Protein AF-E7G2C1-F1 (afdb_monomer_lite)

Sequence (157 aa):
MTFKPNNRAYNTYSGSAYSGLNALILDAKQQEGNYTSNAWISLEEAQHLGADSRELEFIHNNTESSQNPQGSIKKASISYIKTHEIQSVQKKDANGNPIPVLDANGNQLHDRYGTYLFEMEKVRVEIPPKLEIKHLYNIECFKSLDQTRLKPLDSKS

Structure (mmCIF, N/CA/C/O backbone):
data_AF-E7G2C1-F1
#
_entry.id   AF-E7G2C1-F1
#
loop_
_atom_site.group_PDB
_atom_site.id
_atom_site.type_symbol
_atom_site.label_atom_id
_atom_site.label_alt_id
_atom_site.label_comp_id
_atom_site.label_asym_id
_atom_site.label_entity_id
_atom_site.label_seq_id
_atom_site.pdbx_PDB_ins_code
_atom_site.Cartn_x
_atom_site.Cartn_y
_atom_site.Cartn_z
_atom_site.occupancy
_atom_site.B_iso_or_equiv
_atom_site.auth_seq_id
_atom_site.auth_comp_id
_atom_site.auth_asym_id
_atom_site.auth_atom_id
_atom_site.pdbx_PDB_model_num
ATOM 1 N N . MET A 1 1 ? -15.733 -8.945 26.170 1.00 41.59 1 MET A N 1
ATOM 2 C CA . MET A 1 1 ? -14.961 -8.943 24.909 1.00 41.59 1 MET A CA 1
ATOM 3 C C . MET A 1 1 ? -15.146 -10.293 24.249 1.00 41.59 1 MET A C 1
ATOM 5 O O . MET A 1 1 ? -14.700 -11.286 24.806 1.00 41.59 1 MET A O 1
ATOM 9 N N . THR A 1 2 ? -15.853 -10.353 23.126 1.00 36.56 2 THR A N 1
ATOM 10 C CA . THR A 1 2 ? -16.053 -11.606 22.388 1.00 36.56 2 THR A CA 1
ATOM 11 C C . THR A 1 2 ? -14.992 -11.665 21.298 1.00 36.56 2 THR A C 1
ATOM 13 O O . THR A 1 2 ? -15.012 -10.846 20.382 1.00 36.56 2 THR A O 1
ATOM 16 N N . PHE A 1 3 ? -14.030 -12.580 21.425 1.00 39.75 3 PHE A N 1
ATOM 17 C CA . PHE A 1 3 ? -13.024 -12.819 20.393 1.00 39.75 3 PHE A CA 1
ATOM 18 C C . PHE A 1 3 ? -13.738 -13.310 19.129 1.00 39.75 3 PHE A C 1
ATOM 20 O O . PHE A 1 3 ? -14.361 -14.371 19.145 1.00 39.75 3 PHE A O 1
ATOM 27 N N . LYS A 1 4 ? -13.703 -12.521 18.050 1.00 50.56 4 LYS A N 1
ATOM 28 C CA . LYS A 1 4 ? -14.207 -12.956 16.745 1.00 50.56 4 LYS A CA 1
ATOM 29 C C . LYS A 1 4 ? -13.082 -13.724 16.041 1.00 50.56 4 LYS A C 1
ATOM 31 O O . LYS A 1 4 ? -12.080 -13.095 15.685 1.00 50.56 4 LYS A O 1
ATOM 36 N N . PRO A 1 5 ? -13.206 -15.048 15.831 1.00 42.25 5 PRO A N 1
ATOM 37 C CA . PRO A 1 5 ? -12.301 -15.746 14.926 1.00 42.25 5 PRO A CA 1
ATOM 38 C C . PRO A 1 5 ? -12.458 -15.064 13.560 1.00 42.25 5 PRO A C 1
ATOM 40 O O . PRO A 1 5 ? -13.584 -14.892 13.106 1.00 42.25 5 PRO A O 1
ATOM 43 N N . ASN A 1 6 ? -11.354 -14.590 12.974 1.00 57.03 6 ASN A N 1
ATOM 44 C CA . ASN A 1 6 ? -11.258 -13.747 11.761 1.00 57.03 6 ASN A CA 1
ATOM 45 C C . ASN A 1 6 ? -11.097 -12.223 11.963 1.00 57.03 6 ASN A C 1
ATOM 47 O O . ASN A 1 6 ? -11.091 -11.502 10.973 1.00 57.03 6 ASN A O 1
ATOM 51 N N . ASN A 1 7 ? -10.880 -11.707 13.182 1.00 74.56 7 ASN A N 1
ATOM 52 C CA . ASN A 1 7 ? -10.548 -10.281 13.385 1.00 74.56 7 ASN A CA 1
ATOM 53 C C . ASN A 1 7 ? -9.038 -9.975 13.320 1.00 74.56 7 ASN A C 1
ATOM 55 O O . ASN A 1 7 ? -8.575 -9.064 13.999 1.00 74.56 7 ASN A O 1
ATOM 59 N N . ARG A 1 8 ? -8.239 -10.744 12.569 1.00 88.19 8 ARG A N 1
ATOM 60 C CA . ARG A 1 8 ? -6.806 -10.438 12.421 1.00 88.19 8 ARG A CA 1
ATOM 61 C C . ARG A 1 8 ? -6.620 -9.230 11.517 1.00 88.19 8 ARG A C 1
ATOM 63 O O . ARG A 1 8 ? -7.240 -9.169 10.460 1.00 88.19 8 ARG A O 1
ATOM 70 N N . ALA A 1 9 ? -5.718 -8.335 11.904 1.00 94.44 9 ALA A N 1
ATOM 71 C CA . ALA A 1 9 ? -5.294 -7.243 11.048 1.00 94.44 9 ALA A CA 1
ATOM 72 C C . ALA A 1 9 ? -4.613 -7.789 9.792 1.00 94.44 9 ALA A C 1
ATOM 74 O O . ALA A 1 9 ? -3.678 -8.586 9.891 1.00 94.44 9 ALA A O 1
ATOM 75 N N . TYR A 1 10 ? -5.049 -7.361 8.611 1.00 95.75 10 TYR A N 1
ATOM 76 C CA . TYR A 1 10 ? -4.474 -7.830 7.350 1.00 95.75 10 TYR A CA 1
ATOM 77 C C . TYR A 1 10 ? -4.464 -6.749 6.275 1.00 95.75 10 TYR A C 1
ATOM 79 O O . TYR A 1 10 ? -5.217 -5.774 6.339 1.00 95.75 10 TYR A O 1
ATOM 87 N N . ASN A 1 11 ? -3.577 -6.917 5.297 1.00 95.88 11 ASN A N 1
ATOM 88 C CA . ASN A 1 11 ? -3.494 -6.040 4.141 1.00 95.88 11 ASN A CA 1
ATOM 89 C C . ASN A 1 11 ? -4.467 -6.524 3.056 1.00 95.88 11 ASN A C 1
ATOM 91 O O . ASN A 1 11 ? -4.323 -7.644 2.572 1.00 95.88 11 ASN A O 1
ATOM 95 N N . THR A 1 12 ? -5.432 -5.707 2.638 1.00 93.56 12 THR A N 1
ATOM 96 C CA . THR A 1 12 ? -6.423 -6.113 1.617 1.00 93.56 12 THR A CA 1
ATOM 97 C C . THR A 1 12 ? -5.890 -6.104 0.190 1.00 93.56 12 THR A C 1
ATOM 99 O O . THR A 1 12 ? -6.492 -6.708 -0.693 1.00 93.56 12 THR A O 1
ATOM 102 N N . TYR A 1 13 ? -4.754 -5.459 -0.063 1.00 94.62 13 TYR A N 1
ATOM 103 C CA . TYR A 1 13 ? -4.091 -5.498 -1.362 1.00 94.62 13 TYR A CA 1
ATOM 104 C C . TYR A 1 13 ? -3.339 -6.825 -1.584 1.00 94.62 13 TYR A C 1
ATOM 106 O O . TYR A 1 13 ? -3.349 -7.380 -2.689 1.00 94.62 13 TYR A O 1
ATOM 114 N N . SER A 1 14 ? -2.722 -7.388 -0.537 1.00 92.44 14 SER A N 1
ATOM 115 C CA . SER A 1 14 ? -1.988 -8.662 -0.616 1.00 92.44 14 SER A CA 1
ATOM 116 C C . SER A 1 14 ? -2.746 -9.879 -0.070 1.00 92.44 14 SER A C 1
ATOM 118 O O . SER A 1 14 ? -2.471 -10.989 -0.519 1.00 92.44 14 SER A O 1
ATOM 120 N N . GLY A 1 15 ? -3.700 -9.684 0.843 1.00 92.50 15 GLY A N 1
ATOM 121 C CA . GLY A 1 15 ? -4.379 -10.730 1.622 1.00 92.50 15 GLY A CA 1
ATOM 122 C C . GLY A 1 15 ? -3.593 -11.196 2.858 1.00 92.50 15 GLY A C 1
ATOM 123 O O . GLY A 1 15 ? -4.071 -12.033 3.620 1.00 92.50 15 GLY A O 1
ATOM 124 N N . SER A 1 16 ? -2.386 -10.670 3.077 1.00 93.06 16 SER A N 1
ATOM 125 C CA . SER A 1 16 ? -1.472 -11.144 4.124 1.00 93.06 16 SER A CA 1
ATOM 126 C C . SER A 1 16 ? -1.837 -10.582 5.494 1.00 93.06 16 SER A C 1
ATOM 128 O O . SER A 1 16 ? -2.059 -9.374 5.626 1.00 93.06 16 SER A O 1
ATOM 130 N N . ALA A 1 17 ? -1.837 -11.430 6.524 1.00 94.00 17 ALA A N 1
ATOM 131 C CA . ALA A 1 17 ? -2.004 -10.955 7.893 1.00 94.00 17 ALA A CA 1
ATOM 132 C C . ALA A 1 17 ? -0.767 -10.189 8.376 1.00 94.00 17 ALA A C 1
ATOM 134 O O . ALA A 1 17 ? 0.377 -10.549 8.087 1.00 94.00 17 ALA A O 1
ATOM 135 N N . TYR A 1 18 ? -1.005 -9.157 9.176 1.00 93.81 18 TYR A N 1
ATOM 136 C CA . TYR A 1 18 ? 0.024 -8.556 10.008 1.00 93.81 18 TYR A CA 1
ATOM 137 C C . TYR A 1 18 ? 0.234 -9.409 11.264 1.00 93.81 18 TYR A C 1
ATOM 139 O O . TYR A 1 18 ? -0.670 -10.105 11.727 1.00 93.81 18 TYR A O 1
ATOM 147 N N . SER A 1 19 ? 1.435 -9.349 11.837 1.00 91.19 19 SER A N 1
ATOM 148 C CA . SER A 1 19 ? 1.807 -10.124 13.022 1.00 91.19 19 SER A CA 1
ATOM 149 C C . SER A 1 19 ? 2.569 -9.280 14.047 1.00 91.19 19 SER A C 1
ATOM 151 O O . SER A 1 19 ? 3.023 -8.165 13.761 1.00 91.19 19 SER A O 1
ATOM 153 N N . GLY A 1 20 ? 2.677 -9.805 15.271 1.00 91.25 20 GLY A N 1
ATOM 154 C CA . GLY A 1 20 ? 3.427 -9.185 16.363 1.00 91.25 20 GLY A CA 1
ATOM 155 C C . GLY A 1 20 ? 2.955 -7.766 16.685 1.00 91.25 20 GLY A C 1
ATOM 156 O O . GLY A 1 20 ? 1.757 -7.497 16.764 1.00 91.25 20 GLY A O 1
ATOM 157 N N . LEU A 1 21 ? 3.909 -6.847 16.853 1.00 93.19 21 LEU A N 1
ATOM 158 C CA . LEU A 1 21 ? 3.624 -5.455 17.206 1.00 93.19 21 LEU A CA 1
ATOM 159 C C . LEU A 1 21 ? 2.767 -4.739 16.151 1.00 93.19 21 LEU A C 1
ATOM 161 O O . LEU A 1 21 ? 1.886 -3.967 16.513 1.00 93.19 21 LEU A O 1
ATOM 165 N N . ASN A 1 22 ? 2.975 -5.022 14.861 1.00 95.44 22 ASN A N 1
ATOM 166 C CA . ASN A 1 22 ? 2.193 -4.392 13.796 1.00 95.44 22 ASN A CA 1
ATOM 167 C C . ASN A 1 22 ? 0.715 -4.796 13.873 1.00 95.44 22 ASN A C 1
ATOM 169 O O . ASN A 1 22 ? -0.147 -3.941 13.706 1.00 95.44 22 ASN A O 1
ATOM 173 N N . ALA A 1 23 ? 0.416 -6.061 14.190 1.00 94.12 23 ALA A N 1
ATOM 174 C CA . ALA A 1 23 ? -0.962 -6.498 14.418 1.00 94.12 23 ALA A CA 1
ATOM 175 C C . ALA A 1 23 ? -1.592 -5.782 15.620 1.00 94.12 23 ALA A C 1
ATOM 177 O O . ALA A 1 23 ? -2.684 -5.242 15.498 1.00 94.12 23 ALA A O 1
ATOM 178 N N . LEU A 1 24 ? -0.873 -5.690 16.745 1.00 94.62 24 LEU A N 1
ATOM 179 C CA . LEU A 1 24 ? -1.368 -5.010 17.948 1.00 94.62 24 LEU A CA 1
ATOM 180 C C . LEU A 1 24 ? -1.662 -3.522 17.709 1.00 94.62 24 LEU A C 1
ATOM 182 O O . LEU A 1 24 ? -2.665 -3.004 18.195 1.00 94.62 24 LEU A O 1
ATOM 186 N N . ILE A 1 25 ? -0.806 -2.834 16.946 1.00 95.75 25 ILE A N 1
ATOM 187 C CA . ILE A 1 25 ? -1.030 -1.434 16.561 1.00 95.75 25 ILE A CA 1
ATOM 188 C C . ILE A 1 25 ? -2.314 -1.310 15.739 1.00 95.75 25 ILE A C 1
ATOM 190 O O . ILE A 1 25 ? -3.115 -0.411 15.985 1.00 95.75 25 ILE A O 1
ATOM 194 N N . LEU A 1 26 ? -2.513 -2.202 14.769 1.00 96.69 26 LEU A N 1
ATOM 195 C CA . LEU A 1 26 ? -3.685 -2.175 13.898 1.00 96.69 26 LEU A CA 1
ATOM 196 C C . LEU A 1 26 ? -4.968 -2.513 14.665 1.00 96.69 26 LEU A C 1
ATOM 198 O O . LEU A 1 26 ? -5.956 -1.807 14.500 1.00 96.69 26 LEU A O 1
ATOM 202 N N . ASP A 1 27 ? -4.933 -3.483 15.579 1.00 94.69 27 ASP A N 1
ATOM 203 C CA . ASP A 1 27 ? -6.057 -3.806 16.467 1.00 94.69 27 ASP A CA 1
ATOM 204 C C . ASP A 1 27 ? -6.440 -2.603 17.347 1.00 94.69 27 ASP A C 1
ATOM 206 O O . ASP A 1 27 ? -7.617 -2.267 17.488 1.00 94.69 27 ASP A O 1
ATOM 210 N N . ALA A 1 28 ? -5.449 -1.904 17.911 1.00 94.56 28 ALA A N 1
ATOM 211 C CA . ALA A 1 28 ? -5.69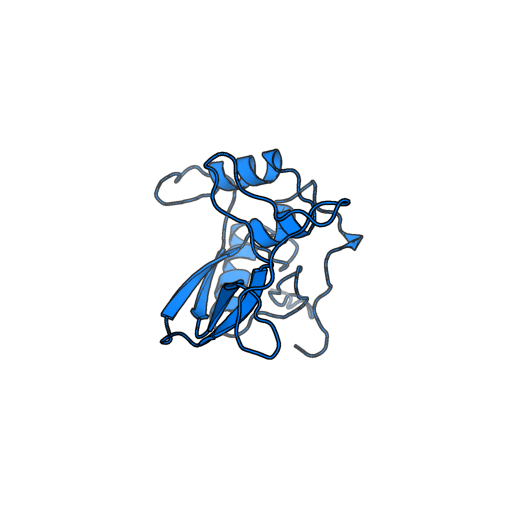1 -0.701 18.704 1.00 94.56 28 ALA A CA 1
ATOM 212 C C . ALA A 1 28 ? -6.293 0.429 17.852 1.00 94.56 28 ALA A C 1
ATOM 214 O O . ALA A 1 28 ? -7.256 1.075 18.269 1.00 94.56 28 ALA A O 1
ATOM 215 N N . LYS A 1 29 ? -5.770 0.640 16.637 1.00 95.12 29 LYS A N 1
ATOM 216 C CA . LYS A 1 29 ? -6.282 1.648 15.697 1.00 95.12 29 LYS A CA 1
ATOM 217 C C . LYS A 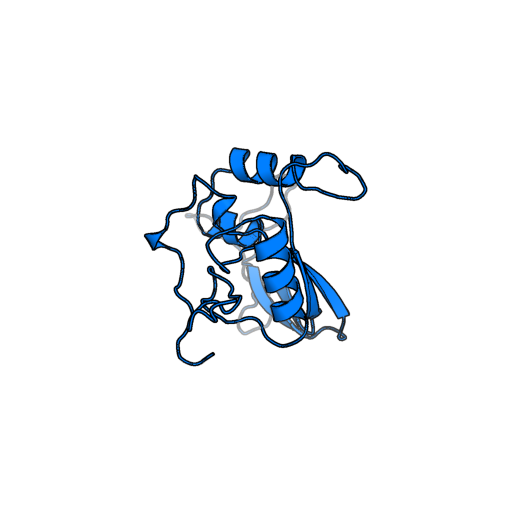1 29 ? -7.665 1.303 15.145 1.00 95.12 29 LYS A C 1
ATOM 219 O O . LYS A 1 29 ? -8.441 2.218 14.883 1.00 95.12 29 LYS A O 1
ATOM 224 N N . GLN A 1 30 ? -7.998 0.019 15.013 1.00 95.06 30 GLN A N 1
ATOM 225 C CA . GLN A 1 30 ? -9.348 -0.435 14.681 1.00 95.06 30 GLN A CA 1
ATOM 226 C C . GLN A 1 30 ? -10.345 0.061 15.734 1.00 95.06 30 GLN A C 1
ATOM 228 O O . GLN A 1 30 ? -11.354 0.671 15.387 1.00 95.06 30 GLN A O 1
ATOM 233 N N . GLN A 1 31 ? -10.034 -0.169 17.014 1.00 93.19 31 GLN A N 1
ATOM 234 C CA . GLN A 1 31 ? -10.882 0.236 18.138 1.00 93.19 31 GLN A CA 1
ATOM 235 C C . GLN A 1 31 ? -10.961 1.760 18.273 1.00 93.19 31 GLN A C 1
ATOM 237 O O . GLN A 1 31 ? -12.049 2.304 18.418 1.00 93.19 31 GLN A O 1
ATOM 242 N N . GLU A 1 32 ? -9.828 2.461 18.173 1.00 92.31 32 GLU A N 1
ATOM 243 C CA . GLU A 1 32 ? -9.787 3.929 18.246 1.00 92.31 32 GLU A CA 1
ATOM 244 C C . GLU A 1 32 ? -10.614 4.591 17.133 1.00 92.31 32 GLU A C 1
ATOM 246 O O . GLU A 1 32 ? -11.290 5.591 17.370 1.00 92.31 32 GLU A O 1
ATOM 251 N N . GLY A 1 33 ? -10.575 4.031 15.921 1.00 91.12 33 GLY A N 1
ATOM 252 C CA . GLY A 1 33 ? -11.356 4.508 14.781 1.00 91.12 33 GLY A CA 1
ATOM 253 C C . GLY A 1 33 ? -12.802 4.012 14.741 1.00 91.12 33 GLY A C 1
ATOM 254 O O . GLY A 1 33 ? -13.536 4.408 13.842 1.00 91.12 33 GLY A O 1
ATOM 255 N N . ASN A 1 34 ? -13.225 3.168 15.690 1.00 92.75 34 ASN A N 1
ATOM 256 C CA . ASN A 1 34 ? -14.520 2.475 15.685 1.00 92.75 34 ASN A CA 1
ATOM 257 C C . ASN A 1 34 ? -14.806 1.702 14.379 1.00 92.75 34 ASN A C 1
ATOM 259 O O . ASN A 1 34 ? -15.959 1.595 13.961 1.00 92.75 34 ASN A O 1
ATOM 263 N N . TYR A 1 35 ? -13.769 1.161 13.736 1.00 93.19 35 TYR A N 1
ATOM 264 C CA . TYR A 1 35 ? -13.908 0.433 12.475 1.00 93.19 35 TYR A CA 1
ATOM 265 C C . TYR A 1 35 ? -14.419 -0.992 12.707 1.00 93.19 35 TYR A C 1
ATOM 267 O O . TYR A 1 35 ? -13.981 -1.702 13.619 1.00 93.19 35 TYR A O 1
ATOM 275 N N . THR A 1 36 ? -15.330 -1.445 11.850 1.00 91.44 36 THR A N 1
ATOM 276 C CA . THR A 1 36 ? -15.916 -2.792 11.953 1.00 91.44 36 THR A CA 1
ATOM 277 C C . THR A 1 36 ? -14.992 -3.888 11.426 1.00 91.44 36 THR A C 1
ATOM 279 O O . THR A 1 36 ? -15.011 -5.014 11.928 1.00 91.44 36 THR A O 1
ATOM 282 N N . SER A 1 37 ? -14.161 -3.553 10.443 1.00 91.69 37 SER A N 1
ATOM 283 C CA . SER A 1 37 ? -13.204 -4.428 9.780 1.00 91.69 37 SER A CA 1
ATOM 284 C C . SER A 1 37 ? -11.789 -4.189 10.300 1.00 91.69 37 SER A C 1
ATOM 286 O O . SER A 1 37 ? -11.433 -3.081 10.696 1.00 91.69 37 SER A O 1
ATOM 288 N N . ASN A 1 38 ? -10.954 -5.226 10.261 1.00 94.25 38 ASN A N 1
ATOM 289 C CA . ASN A 1 38 ? -9.525 -5.125 10.568 1.00 94.25 38 ASN A CA 1
ATOM 290 C C . ASN A 1 38 ? -8.684 -5.219 9.282 1.00 94.25 38 ASN A C 1
ATOM 292 O O . ASN A 1 38 ? -7.690 -5.936 9.183 1.00 94.25 38 ASN A O 1
ATOM 296 N N . ALA A 1 39 ? -9.172 -4.536 8.254 1.00 95.38 39 ALA A N 1
ATOM 297 C CA . ALA A 1 39 ? -8.705 -4.608 6.887 1.00 95.38 39 ALA A CA 1
ATOM 298 C C . ALA A 1 39 ? -8.036 -3.275 6.531 1.00 95.38 39 ALA A C 1
ATOM 300 O O . ALA A 1 39 ? -8.663 -2.218 6.623 1.00 95.38 39 ALA A O 1
ATOM 301 N N . TRP A 1 40 ? -6.759 -3.320 6.154 1.00 97.50 40 TRP A N 1
ATOM 302 C CA . TRP A 1 40 ? -5.915 -2.130 6.048 1.00 97.50 40 TRP A CA 1
ATOM 303 C C . TRP A 1 40 ? -5.210 -2.036 4.699 1.00 97.50 40 TRP A C 1
ATOM 305 O O . TRP A 1 40 ? -4.863 -3.050 4.093 1.00 97.50 40 TRP A O 1
ATOM 315 N N . ILE A 1 41 ? -4.969 -0.809 4.244 1.00 97.38 41 ILE A N 1
ATOM 316 C CA . ILE A 1 41 ? -4.330 -0.527 2.955 1.00 97.38 41 ILE A CA 1
ATOM 317 C C . ILE A 1 41 ? -3.596 0.823 2.995 1.00 97.38 41 ILE A C 1
ATOM 319 O O . ILE A 1 41 ? -3.990 1.722 3.743 1.00 97.38 41 ILE A O 1
ATOM 323 N N . SER A 1 42 ? -2.510 0.992 2.234 1.00 97.19 42 SER A N 1
ATOM 324 C CA . SER A 1 42 ? -1.905 2.322 2.034 1.00 97.19 42 SER A CA 1
ATOM 325 C C . SER A 1 42 ? -2.641 3.125 0.955 1.00 97.19 42 SER A C 1
ATOM 327 O O . SER A 1 42 ? -3.354 2.565 0.126 1.00 97.19 42 SER A O 1
ATOM 329 N N . LEU A 1 43 ? -2.432 4.447 0.912 1.00 97.00 43 LEU A N 1
ATOM 330 C CA . LEU A 1 43 ? -2.984 5.283 -0.168 1.00 97.00 43 LEU A CA 1
ATOM 331 C C . LEU A 1 43 ? -2.460 4.866 -1.551 1.00 97.00 43 LEU A C 1
ATOM 333 O O . LEU A 1 43 ? -3.222 4.840 -2.509 1.00 97.00 43 LEU A O 1
ATOM 337 N N . GLU A 1 44 ? -1.182 4.489 -1.645 1.00 95.12 44 GLU A N 1
ATOM 338 C CA . GLU A 1 44 ? -0.575 3.983 -2.883 1.00 95.12 44 GLU A CA 1
ATOM 339 C C . GLU A 1 44 ? -1.235 2.672 -3.344 1.00 95.12 44 GLU A C 1
ATOM 341 O O . GLU A 1 44 ? -1.546 2.496 -4.519 1.00 95.12 44 GLU A O 1
ATOM 346 N N . GLU A 1 45 ? -1.476 1.734 -2.429 1.00 95.94 45 GLU A N 1
ATOM 347 C CA . GLU A 1 45 ? -2.161 0.478 -2.747 1.00 95.94 45 GLU A CA 1
ATOM 348 C C . GLU A 1 45 ? -3.616 0.736 -3.161 1.00 95.94 45 GLU A C 1
ATOM 350 O O . GLU A 1 45 ? -4.080 0.174 -4.152 1.00 95.94 45 GLU A O 1
ATOM 355 N N . ALA A 1 46 ? -4.316 1.640 -2.470 1.00 96.12 46 ALA A N 1
ATOM 356 C CA . ALA A 1 46 ? -5.669 2.048 -2.836 1.00 96.12 46 ALA A CA 1
ATOM 357 C C . ALA A 1 46 ? -5.718 2.690 -4.235 1.00 96.12 46 ALA A C 1
ATOM 359 O O . ALA A 1 46 ? -6.615 2.386 -5.022 1.00 96.12 46 ALA A O 1
ATOM 360 N N . GLN A 1 47 ? -4.719 3.504 -4.589 1.00 95.25 47 GLN A N 1
ATOM 361 C CA . GLN A 1 47 ? -4.579 4.064 -5.934 1.00 95.25 47 GLN A CA 1
ATOM 362 C C . GLN A 1 47 ? -4.427 2.968 -6.996 1.00 95.25 47 GLN A C 1
ATOM 364 O O . GLN A 1 47 ? -5.107 3.002 -8.020 1.00 95.25 47 GLN A O 1
ATOM 369 N N . HIS A 1 48 ? -3.595 1.951 -6.748 1.00 92.75 48 HIS A N 1
ATOM 370 C CA . HIS A 1 48 ? -3.460 0.798 -7.649 1.00 92.75 48 HIS A CA 1
ATOM 371 C C . HIS A 1 48 ? -4.764 -0.009 -7.785 1.00 92.75 48 HIS A C 1
ATOM 373 O O . HIS A 1 48 ? -5.038 -0.606 -8.834 1.00 92.75 48 HIS A O 1
ATOM 379 N N . LEU A 1 49 ? -5.600 -0.002 -6.744 1.00 93.00 49 LEU A N 1
ATOM 380 C CA . LEU A 1 49 ? -6.946 -0.576 -6.763 1.00 93.00 49 LEU A CA 1
ATOM 381 C C . LEU A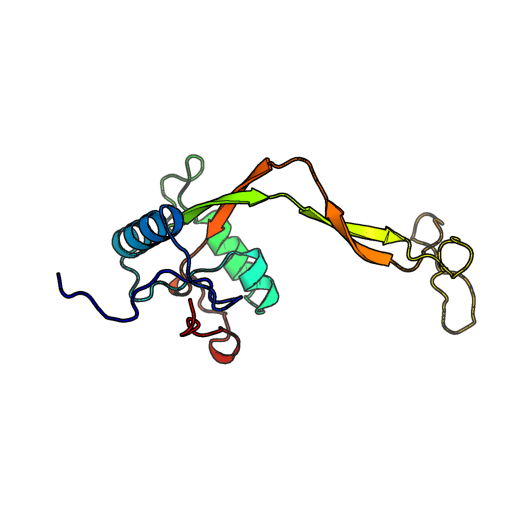 1 49 ? -8.008 0.338 -7.389 1.00 93.00 49 LEU A C 1
ATOM 383 O O . LEU A 1 49 ? -9.164 -0.067 -7.496 1.00 93.00 49 LEU A O 1
ATOM 387 N N . GLY A 1 50 ? -7.618 1.506 -7.902 1.00 91.81 50 GLY A N 1
ATOM 388 C CA . GLY A 1 50 ? -8.497 2.408 -8.642 1.00 91.81 50 GLY A CA 1
ATOM 389 C C . GLY A 1 50 ? -9.309 3.365 -7.773 1.00 91.81 50 GLY A C 1
ATOM 390 O O . GLY A 1 50 ? -10.335 3.848 -8.243 1.00 91.81 50 GLY A O 1
ATOM 391 N N . ALA A 1 51 ? -8.879 3.642 -6.537 1.00 94.25 51 ALA A N 1
ATOM 392 C CA . ALA A 1 51 ? -9.486 4.701 -5.732 1.00 94.25 51 ALA A CA 1
ATOM 393 C C . ALA A 1 51 ? -9.426 6.064 -6.454 1.00 94.25 51 ALA A C 1
ATOM 395 O O . ALA A 1 51 ? -8.433 6.384 -7.114 1.00 94.25 51 ALA A O 1
ATOM 396 N N . ASP A 1 52 ? -10.476 6.876 -6.306 1.00 95.75 52 ASP A N 1
ATOM 397 C CA . ASP A 1 52 ? -10.547 8.221 -6.889 1.00 95.75 52 ASP A CA 1
ATOM 398 C C . ASP A 1 52 ? -9.467 9.127 -6.277 1.00 95.75 52 ASP A C 1
ATOM 400 O O . ASP A 1 52 ? -9.328 9.232 -5.057 1.00 95.75 52 ASP A O 1
ATOM 404 N N . SER A 1 53 ? -8.708 9.823 -7.127 1.00 95.00 53 SER A N 1
ATOM 405 C CA . SER A 1 53 ? -7.593 10.668 -6.687 1.00 95.00 53 SER A CA 1
ATOM 406 C C . SER A 1 53 ? -8.011 11.783 -5.721 1.00 95.00 53 SER A C 1
ATOM 408 O O . SER A 1 53 ? -7.233 12.129 -4.834 1.00 95.00 53 SER A O 1
ATOM 410 N N . ARG A 1 54 ? -9.230 12.334 -5.850 1.00 95.94 54 ARG A N 1
ATOM 411 C CA . ARG A 1 54 ? -9.748 13.373 -4.941 1.00 95.94 54 ARG A CA 1
ATOM 412 C C . ARG A 1 54 ? -10.112 12.781 -3.587 1.00 95.94 54 ARG A C 1
ATOM 414 O O . ARG A 1 54 ? -9.939 13.449 -2.574 1.00 95.94 54 ARG A O 1
ATOM 421 N N . GLU A 1 55 ? -10.589 11.536 -3.552 1.00 96.62 55 GLU A N 1
ATOM 422 C CA . GLU A 1 55 ? -10.784 10.814 -2.292 1.00 96.62 55 GLU A CA 1
ATOM 423 C C . GLU A 1 55 ? -9.442 10.557 -1.598 1.00 96.62 55 GLU A C 1
ATOM 425 O O . GLU A 1 55 ? -9.317 10.833 -0.407 1.00 96.62 55 GLU A O 1
ATOM 430 N N . LEU A 1 56 ? -8.418 10.109 -2.330 1.00 96.69 56 LEU A N 1
ATOM 431 C CA . LEU A 1 56 ? -7.079 9.896 -1.766 1.00 96.69 56 LEU A CA 1
ATOM 432 C C . LEU A 1 56 ? -6.483 11.187 -1.188 1.00 96.69 56 LEU A C 1
ATOM 434 O O . LEU A 1 56 ? -5.945 11.180 -0.079 1.00 96.69 56 LEU A O 1
ATOM 438 N N . GLU A 1 57 ? -6.614 12.300 -1.911 1.00 95.94 57 GLU A N 1
ATOM 439 C CA . GLU A 1 57 ? -6.175 13.618 -1.449 1.00 95.94 57 GLU A CA 1
ATOM 440 C C . GLU A 1 57 ? -6.978 14.090 -0.227 1.00 95.94 57 GLU A C 1
ATOM 442 O O . GLU A 1 57 ? -6.400 14.565 0.754 1.00 95.94 57 GLU A O 1
ATOM 447 N N . PHE A 1 58 ? -8.301 13.898 -0.236 1.00 96.06 58 PHE A N 1
ATOM 448 C CA . PHE A 1 58 ? -9.150 14.188 0.917 1.00 96.06 58 PHE A CA 1
ATOM 449 C C . PHE A 1 58 ? -8.713 13.386 2.145 1.00 96.06 58 PHE A C 1
ATOM 451 O O . PHE A 1 58 ? -8.573 13.964 3.226 1.00 96.06 58 PHE A O 1
ATOM 458 N N . ILE A 1 59 ? -8.460 12.083 1.986 1.00 96.69 59 ILE A N 1
ATOM 459 C CA . ILE A 1 59 ? -8.004 11.215 3.074 1.00 96.69 59 ILE A CA 1
ATOM 460 C C . ILE A 1 59 ? -6.674 11.718 3.625 1.00 96.69 59 ILE A C 1
ATOM 462 O O . ILE A 1 59 ? -6.546 11.908 4.836 1.00 96.69 59 ILE A O 1
ATOM 466 N N . HIS A 1 60 ? -5.704 11.985 2.751 1.00 95.31 60 HIS A N 1
ATOM 467 C CA . HIS A 1 60 ? -4.397 12.504 3.141 1.00 95.31 60 HIS A CA 1
ATOM 468 C C . HIS A 1 60 ? -4.518 13.809 3.945 1.00 95.31 60 HIS A C 1
ATOM 470 O O . HIS A 1 60 ? -3.983 13.909 5.050 1.00 95.31 60 HIS A O 1
ATOM 476 N N . ASN A 1 61 ? -5.283 14.778 3.441 1.00 94.88 61 ASN A N 1
ATOM 477 C CA . ASN A 1 61 ? -5.392 16.107 4.045 1.00 94.88 61 ASN A CA 1
ATOM 478 C C . ASN A 1 61 ? -6.193 16.109 5.358 1.00 94.88 61 ASN A C 1
ATOM 480 O O . ASN A 1 61 ? -5.914 16.914 6.244 1.00 94.88 61 ASN A O 1
ATOM 484 N N . ASN A 1 62 ? -7.145 15.185 5.520 1.00 95.75 62 ASN A N 1
ATOM 485 C CA . ASN A 1 62 ? -7.956 15.040 6.737 1.00 95.75 62 ASN A CA 1
ATOM 486 C C . ASN A 1 62 ? -7.421 13.962 7.694 1.00 95.75 62 ASN A C 1
ATOM 488 O O . ASN A 1 62 ? -8.086 13.615 8.671 1.00 95.75 62 ASN A O 1
ATOM 492 N N . THR A 1 63 ? -6.222 13.433 7.434 1.00 96.12 63 THR A N 1
ATOM 493 C CA . THR A 1 63 ? -5.554 12.485 8.326 1.00 96.12 63 THR A CA 1
ATOM 494 C C . THR A 1 63 ? -5.079 13.186 9.594 1.00 96.12 63 THR A C 1
ATOM 496 O O . THR A 1 63 ? -4.349 14.179 9.532 1.00 96.12 63 THR A O 1
ATOM 499 N N . GLU A 1 64 ? -5.412 12.618 10.749 1.00 93.88 64 GLU A N 1
ATOM 500 C CA . GLU A 1 64 ? -4.875 13.071 12.027 1.00 93.88 64 GLU A CA 1
ATOM 501 C C . GLU A 1 64 ? -3.350 12.902 12.070 1.00 93.88 64 GLU A C 1
ATOM 503 O O . GLU A 1 64 ? -2.788 11.825 11.832 1.00 93.88 64 GLU A O 1
ATOM 508 N N . SER A 1 65 ? -2.659 13.993 12.374 1.00 91.56 65 SER A N 1
ATOM 509 C CA . SER A 1 65 ? -1.206 14.023 12.503 1.00 91.56 65 SER A CA 1
ATOM 510 C C . SER A 1 65 ? -0.770 15.171 13.404 1.00 91.56 65 SER A C 1
ATOM 512 O O . SER A 1 65 ? -1.564 16.045 13.735 1.00 91.56 65 SER A O 1
ATOM 514 N N . SER A 1 66 ? 0.517 15.238 13.744 1.00 88.81 66 SER A N 1
ATOM 515 C CA . SER A 1 66 ? 1.060 16.386 14.481 1.00 88.81 66 SER A CA 1
ATOM 516 C C . SER A 1 66 ? 0.854 17.722 13.751 1.00 88.81 66 SER A C 1
ATOM 518 O O . SER A 1 66 ? 0.795 18.761 14.397 1.00 88.81 66 SER A O 1
ATOM 520 N N . GLN A 1 67 ? 0.745 17.700 12.417 1.00 88.75 67 GLN A N 1
ATOM 521 C CA . GLN A 1 67 ? 0.492 18.881 11.582 1.00 88.75 67 GLN A CA 1
ATOM 522 C C . GLN A 1 67 ? -1.005 19.150 11.370 1.00 88.75 67 GLN A C 1
ATOM 524 O O . GLN A 1 67 ? -1.385 20.282 11.091 1.00 88.75 67 GLN A O 1
ATOM 529 N N . ASN A 1 68 ? -1.854 18.132 11.538 1.00 92.12 68 ASN A N 1
ATOM 530 C CA . ASN A 1 68 ? -3.308 18.258 11.524 1.00 92.12 68 ASN A CA 1
ATOM 531 C C . ASN A 1 68 ? -3.930 17.504 12.718 1.00 92.12 68 ASN A C 1
ATOM 533 O O . ASN A 1 68 ? -4.459 16.403 12.542 1.00 92.12 68 ASN A O 1
ATOM 537 N N . PRO A 1 69 ? -3.869 18.062 13.944 1.00 90.81 69 PRO A N 1
ATOM 538 C CA . PRO A 1 69 ? -4.389 17.386 15.136 1.00 90.81 69 PRO A CA 1
ATOM 539 C C . PRO A 1 69 ? -5.915 17.235 15.148 1.00 90.81 69 PRO A C 1
ATOM 541 O O . PRO A 1 69 ? -6.444 16.462 15.933 1.00 90.81 69 PRO A O 1
ATOM 544 N N . GLN A 1 70 ? -6.625 17.988 14.302 1.00 90.69 70 GLN A N 1
ATOM 545 C CA . GLN A 1 70 ? -8.086 17.940 14.169 1.00 90.69 70 GLN A CA 1
ATOM 546 C C . GLN A 1 70 ? -8.540 17.047 13.002 1.00 90.69 70 GLN A C 1
ATOM 548 O O . GLN A 1 70 ? -9.716 17.052 12.640 1.00 90.69 70 GLN A O 1
ATOM 553 N N . GLY A 1 71 ? -7.617 16.296 12.390 1.00 92.25 71 GLY A N 1
ATOM 554 C CA . GLY A 1 71 ? -7.939 15.369 11.312 1.00 92.25 71 GLY A CA 1
ATOM 555 C C . GLY A 1 71 ? -8.965 14.327 11.761 1.00 92.25 71 GLY A C 1
ATOM 556 O O . GLY A 1 71 ? -8.812 13.678 12.796 1.00 92.25 71 GLY A O 1
ATOM 557 N N . SER A 1 72 ? -10.026 14.165 10.975 1.00 92.25 72 SER A N 1
ATOM 558 C CA . SER A 1 72 ? -11.108 13.221 11.268 1.00 92.25 72 SER A CA 1
ATOM 559 C C . SER A 1 72 ? -10.745 11.775 10.931 1.00 92.25 72 SER A C 1
ATOM 561 O O . SER A 1 72 ? -11.376 10.852 11.443 1.00 92.25 72 SER A O 1
ATOM 563 N N . ILE A 1 73 ? -9.726 11.560 10.094 1.00 94.12 73 ILE A N 1
ATOM 564 C CA . ILE A 1 73 ? -9.334 10.230 9.636 1.00 94.12 73 ILE A CA 1
ATOM 565 C C . ILE A 1 73 ? -8.160 9.716 10.459 1.00 94.12 73 ILE A C 1
ATOM 567 O O . ILE A 1 73 ? -7.071 10.294 10.472 1.00 94.12 73 ILE A O 1
ATOM 571 N N . LYS A 1 74 ? -8.372 8.573 11.110 1.00 94.00 74 LYS A N 1
ATOM 572 C CA . LYS A 1 74 ? -7.331 7.879 11.867 1.00 94.00 74 LYS A CA 1
ATOM 573 C C . LYS A 1 74 ? -6.477 7.029 10.928 1.00 94.00 74 LYS A C 1
ATOM 575 O O . LYS A 1 74 ? -7.011 6.226 10.163 1.00 94.00 74 LYS A O 1
ATOM 580 N N . LYS A 1 75 ? -5.151 7.167 11.031 1.00 95.75 75 LYS A N 1
ATOM 581 C CA . LYS A 1 75 ? -4.173 6.280 10.380 1.00 95.75 75 LYS A CA 1
ATOM 582 C C . LYS A 1 75 ? -3.474 5.373 11.387 1.00 95.75 75 LYS A C 1
ATOM 584 O O . LYS A 1 75 ? -3.268 5.743 12.546 1.00 95.75 75 LYS A O 1
ATOM 589 N N . ALA A 1 76 ? -3.030 4.219 10.910 1.00 96.50 76 ALA A N 1
ATOM 590 C CA . ALA A 1 76 ? -2.063 3.379 11.595 1.00 96.50 76 ALA A CA 1
ATOM 591 C C . ALA A 1 76 ? -0.669 3.592 10.998 1.00 96.50 76 ALA A C 1
ATOM 593 O O . ALA A 1 76 ? -0.508 3.681 9.782 1.00 96.50 76 ALA A O 1
ATOM 594 N N . SER A 1 77 ? 0.345 3.663 11.857 1.00 96.00 77 SER A N 1
ATOM 595 C CA . SER A 1 77 ? 1.748 3.707 11.445 1.00 96.00 77 SER A CA 1
ATOM 596 C C . SER A 1 77 ? 2.402 2.407 11.878 1.00 96.00 77 SER A C 1
ATOM 598 O O . SER A 1 77 ? 2.543 2.166 13.075 1.00 96.00 77 SER A O 1
ATOM 600 N N . ILE A 1 78 ? 2.774 1.576 10.912 1.00 96.00 78 ILE A N 1
ATOM 601 C CA . ILE A 1 78 ? 3.481 0.318 11.160 1.00 96.00 78 ILE A CA 1
ATOM 602 C C . ILE A 1 78 ? 4.921 0.433 10.685 1.00 96.00 78 ILE A C 1
ATOM 604 O O . ILE A 1 78 ? 5.210 1.196 9.762 1.00 96.00 78 ILE A O 1
ATOM 608 N N . SER A 1 79 ? 5.809 -0.354 11.279 1.00 93.44 79 SER A N 1
ATOM 609 C CA . SER A 1 79 ? 7.230 -0.326 10.942 1.00 93.44 79 SER A CA 1
ATOM 610 C C . SER A 1 79 ? 7.686 -1.668 10.388 1.00 93.44 79 SER A C 1
ATOM 612 O O . SER A 1 79 ? 7.238 -2.728 10.833 1.00 93.44 79 SER A O 1
ATOM 614 N N . TYR A 1 80 ? 8.598 -1.633 9.424 1.00 92.00 80 TYR A N 1
ATOM 615 C CA . TYR A 1 80 ? 9.235 -2.822 8.865 1.00 92.00 80 TYR A CA 1
ATOM 616 C C . TYR A 1 80 ? 10.687 -2.534 8.498 1.00 92.00 80 TYR A C 1
ATOM 618 O O . TYR A 1 80 ? 11.096 -1.385 8.335 1.00 92.00 80 TYR A O 1
ATOM 626 N N . ILE A 1 81 ? 11.477 -3.598 8.384 1.00 93.69 81 ILE A N 1
ATOM 627 C CA . ILE A 1 81 ? 12.843 -3.507 7.883 1.00 93.69 81 ILE A CA 1
ATOM 628 C C . ILE A 1 81 ? 12.799 -3.715 6.376 1.00 93.69 81 ILE A C 1
ATOM 630 O O . ILE A 1 81 ? 12.465 -4.800 5.898 1.00 93.69 81 ILE A O 1
ATOM 634 N N . LYS A 1 82 ? 13.138 -2.669 5.628 1.00 93.38 82 LYS A N 1
ATOM 635 C CA . LYS A 1 82 ? 13.324 -2.742 4.187 1.00 93.38 82 LYS A CA 1
ATOM 636 C C . LYS A 1 82 ? 14.770 -3.097 3.889 1.00 93.38 82 LYS A C 1
ATOM 638 O O . LYS A 1 82 ? 15.693 -2.406 4.307 1.00 93.38 82 LYS A O 1
ATOM 643 N N . THR A 1 83 ? 14.941 -4.194 3.171 1.00 94.69 83 THR A N 1
ATOM 644 C CA . THR A 1 83 ? 16.243 -4.728 2.751 1.00 94.69 83 THR A CA 1
ATOM 645 C C . THR A 1 83 ? 16.443 -4.643 1.244 1.00 94.69 83 THR A C 1
ATOM 647 O O . THR A 1 83 ? 17.518 -4.942 0.750 1.00 94.69 83 THR A O 1
ATOM 650 N N . HIS A 1 84 ? 15.408 -4.249 0.499 1.00 93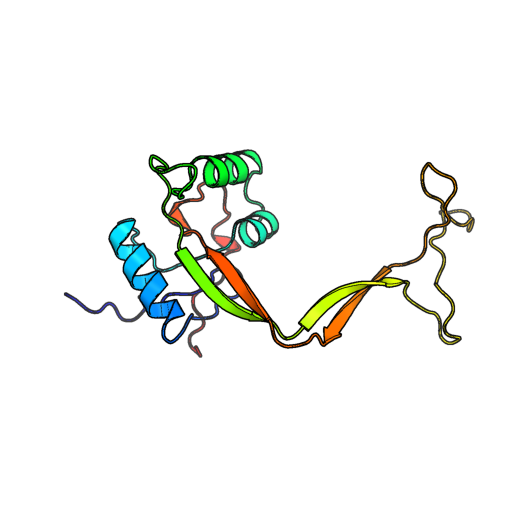.06 84 HIS A N 1
ATOM 651 C CA . HIS A 1 84 ? 15.464 -4.150 -0.954 1.00 93.06 84 HIS A CA 1
ATOM 652 C C . HIS A 1 84 ? 14.568 -3.021 -1.444 1.00 93.06 84 HIS A C 1
ATOM 654 O O . HIS A 1 84 ? 13.564 -2.685 -0.808 1.00 93.06 84 HIS A O 1
ATOM 660 N N . GLU A 1 85 ? 14.871 -2.506 -2.622 1.00 92.44 85 GLU A N 1
ATOM 661 C CA . GLU A 1 85 ? 14.012 -1.582 -3.347 1.00 92.44 85 GLU A CA 1
ATOM 662 C C . GLU A 1 85 ? 13.884 -1.985 -4.812 1.00 92.44 85 GLU A C 1
ATOM 664 O O . GLU A 1 85 ? 14.719 -2.705 -5.357 1.00 92.44 85 GLU A O 1
ATOM 669 N N . ILE A 1 86 ? 12.796 -1.553 -5.442 1.00 91.44 86 ILE A N 1
ATOM 670 C CA . ILE A 1 86 ? 12.620 -1.718 -6.878 1.00 91.44 86 ILE A CA 1
ATOM 671 C C . ILE A 1 86 ? 13.164 -0.462 -7.545 1.00 91.44 86 ILE A C 1
ATOM 673 O O . ILE A 1 86 ? 12.609 0.619 -7.354 1.00 91.44 86 ILE A O 1
ATOM 677 N N . GLN A 1 87 ? 14.229 -0.609 -8.327 1.00 92.38 87 GLN A N 1
ATOM 678 C CA . GLN A 1 87 ? 14.779 0.474 -9.136 1.00 92.38 87 GLN A CA 1
ATOM 679 C C . GLN A 1 87 ? 14.392 0.285 -10.599 1.00 92.38 87 GLN A C 1
ATOM 681 O O . GLN A 1 87 ? 14.350 -0.836 -11.108 1.00 92.38 87 GLN A O 1
ATOM 686 N N . SER A 1 88 ? 14.107 1.400 -11.269 1.00 91.94 88 SER A N 1
ATOM 687 C CA . SER A 1 88 ? 13.945 1.437 -12.719 1.00 91.94 88 SER A CA 1
ATOM 688 C C . SER A 1 88 ? 15.322 1.651 -13.339 1.00 91.94 88 SER A C 1
ATOM 690 O O . SER A 1 88 ? 15.897 2.730 -13.191 1.00 91.94 88 SER A O 1
ATOM 692 N N . VAL A 1 89 ? 15.862 0.630 -13.997 1.00 91.25 89 VAL A N 1
ATOM 693 C CA . VAL A 1 89 ? 17.178 0.678 -14.653 1.00 91.25 89 VAL A CA 1
ATOM 694 C C . VAL A 1 89 ? 17.021 0.479 -16.153 1.00 91.25 89 VAL A C 1
ATOM 696 O O . VAL A 1 89 ? 16.031 -0.091 -16.604 1.00 91.25 89 VAL A O 1
ATOM 699 N N . GLN A 1 90 ? 17.990 0.952 -16.936 1.00 93.62 90 GLN A N 1
ATOM 700 C CA . GLN A 1 90 ? 17.998 0.696 -18.374 1.00 93.62 90 GLN A CA 1
ATOM 701 C C . GLN A 1 90 ? 18.172 -0.797 -18.627 1.00 93.62 90 GLN A C 1
ATOM 703 O O . GLN A 1 90 ? 19.147 -1.399 -18.165 1.00 93.62 90 GLN A O 1
ATOM 708 N N . LYS A 1 91 ? 17.244 -1.364 -19.392 1.00 94.38 91 LYS A N 1
ATOM 709 C CA . LYS A 1 91 ? 17.321 -2.745 -19.841 1.00 94.38 91 LYS A CA 1
ATOM 710 C C . LYS A 1 91 ? 18.451 -2.880 -20.847 1.00 94.38 91 LYS A C 1
ATOM 712 O O . LYS A 1 91 ? 18.604 -2.046 -21.744 1.00 94.38 91 LYS A O 1
ATOM 717 N N . LYS A 1 92 ? 19.243 -3.934 -20.685 1.00 93.12 92 LYS A N 1
ATOM 718 C CA . LYS A 1 92 ? 20.428 -4.189 -21.504 1.00 93.12 92 LYS A CA 1
ATOM 719 C C . LYS A 1 92 ? 20.211 -5.369 -22.447 1.00 93.12 92 LYS A C 1
ATOM 721 O O . LYS A 1 92 ? 19.525 -6.328 -22.102 1.00 93.12 92 LYS A O 1
ATOM 726 N N . ASP A 1 93 ? 20.792 -5.283 -23.638 1.00 92.75 93 ASP A N 1
ATOM 727 C CA . ASP A 1 93 ? 20.879 -6.391 -24.586 1.00 92.75 93 ASP A CA 1
ATOM 728 C C . ASP A 1 93 ? 21.882 -7.463 -24.110 1.00 92.75 93 ASP A C 1
ATOM 730 O O . ASP A 1 93 ? 22.528 -7.332 -23.067 1.00 92.75 93 ASP A O 1
ATOM 734 N N . ALA A 1 94 ? 22.045 -8.533 -24.894 1.00 93.38 94 ALA A N 1
ATOM 735 C CA . ALA A 1 94 ? 22.980 -9.619 -24.584 1.00 93.38 94 ALA A CA 1
ATOM 736 C C . ALA A 1 94 ? 24.454 -9.169 -24.481 1.00 93.38 94 ALA A C 1
ATOM 738 O O . ALA A 1 94 ? 25.267 -9.875 -23.889 1.00 93.38 94 ALA A O 1
ATOM 739 N N . ASN A 1 95 ? 24.793 -8.003 -25.034 1.00 93.31 95 ASN A N 1
ATOM 740 C CA . ASN A 1 95 ? 26.134 -7.423 -25.009 1.00 93.31 95 ASN A CA 1
ATOM 741 C C . ASN A 1 95 ? 26.306 -6.397 -23.874 1.00 93.31 95 ASN A C 1
ATOM 743 O O . ASN A 1 95 ? 27.389 -5.837 -23.714 1.00 93.31 95 ASN A O 1
ATOM 747 N N . GLY A 1 96 ? 25.260 -6.142 -23.079 1.00 90.00 96 GLY A N 1
ATOM 748 C CA . GLY A 1 96 ? 25.277 -5.177 -21.982 1.00 90.00 96 GLY A CA 1
ATOM 749 C C . GLY A 1 96 ? 24.961 -3.732 -22.389 1.00 90.00 96 GLY A C 1
ATOM 750 O O . GLY A 1 96 ? 25.106 -2.838 -21.549 1.00 90.00 96 GLY A O 1
ATOM 751 N N . ASN A 1 97 ? 24.521 -3.487 -23.627 1.00 93.12 97 ASN A N 1
ATOM 752 C CA . ASN A 1 97 ? 24.174 -2.152 -24.118 1.00 93.12 97 ASN A CA 1
ATOM 753 C C . ASN A 1 97 ? 22.696 -1.825 -23.852 1.00 93.12 97 ASN A C 1
ATOM 755 O O . ASN A 1 97 ? 21.852 -2.707 -24.009 1.00 93.12 97 ASN A O 1
ATOM 759 N N . PRO A 1 98 ? 22.347 -0.578 -23.487 1.00 93.94 98 PRO A N 1
ATOM 760 C CA . PRO A 1 98 ? 20.955 -0.161 -23.328 1.00 93.94 98 PRO A CA 1
ATOM 761 C C . PRO A 1 98 ? 20.127 -0.358 -24.607 1.00 93.94 98 PRO A C 1
ATOM 763 O O . PRO A 1 98 ? 20.571 0.003 -25.697 1.00 93.94 98 PRO A O 1
ATOM 766 N N . ILE A 1 99 ? 18.909 -0.885 -24.474 1.00 94.50 99 ILE A N 1
ATOM 767 C CA . ILE A 1 99 ? 18.004 -1.112 -25.612 1.00 94.50 99 ILE A CA 1
ATOM 768 C C . ILE A 1 99 ? 17.268 0.198 -25.952 1.00 94.50 99 ILE A C 1
ATOM 770 O O . ILE A 1 99 ? 16.595 0.742 -25.074 1.00 94.50 99 ILE A O 1
ATOM 774 N N . PRO A 1 100 ? 17.374 0.740 -27.179 1.00 95.38 100 PRO A N 1
ATOM 775 C CA . PRO A 1 100 ? 16.716 1.991 -27.555 1.00 95.38 100 PRO A CA 1
ATOM 776 C C . PRO A 1 100 ? 15.197 1.819 -27.686 1.00 95.38 100 PRO A C 1
ATOM 778 O O . PRO A 1 100 ? 14.726 0.808 -28.204 1.00 95.38 100 PRO A O 1
ATOM 781 N N . VAL A 1 101 ? 14.422 2.832 -27.285 1.00 95.00 101 VAL A N 1
ATOM 782 C CA . VAL A 1 101 ? 12.980 2.872 -27.593 1.00 95.00 101 VAL A CA 1
ATOM 783 C C . VAL A 1 101 ? 12.805 3.410 -29.009 1.00 95.00 101 VAL A C 1
ATOM 785 O O . VAL A 1 101 ? 13.260 4.517 -29.299 1.00 95.00 101 VAL A O 1
ATOM 788 N N . LEU A 1 102 ? 12.144 2.647 -29.879 1.00 94.62 102 LEU A N 1
ATOM 789 C CA . LEU A 1 102 ? 11.953 3.003 -31.286 1.00 94.62 102 LEU A CA 1
ATOM 790 C C . LEU A 1 102 ? 10.511 3.440 -31.576 1.00 94.62 102 LEU A C 1
ATOM 792 O O . LEU A 1 102 ? 9.563 2.945 -30.964 1.00 94.62 102 LEU A O 1
ATOM 796 N N . ASP A 1 103 ? 10.349 4.361 -32.526 1.00 91.62 103 ASP A N 1
ATOM 797 C CA . ASP A 1 103 ? 9.058 4.683 -33.134 1.00 91.62 103 ASP A CA 1
ATOM 798 C C . ASP A 1 103 ? 8.613 3.588 -34.130 1.00 91.62 103 ASP A C 1
ATOM 800 O O . ASP A 1 103 ? 9.338 2.634 -34.418 1.00 91.62 103 ASP A O 1
ATOM 804 N N . ALA A 1 104 ? 7.408 3.726 -34.693 1.00 93.62 104 ALA A N 1
ATOM 805 C CA . ALA A 1 104 ? 6.873 2.776 -35.674 1.00 93.62 104 ALA A CA 1
ATOM 806 C C . ALA A 1 104 ? 7.698 2.681 -36.977 1.00 93.62 104 ALA A C 1
ATOM 808 O O . ALA A 1 104 ? 7.543 1.720 -37.727 1.00 93.62 104 ALA A O 1
ATOM 809 N N . ASN A 1 105 ? 8.562 3.663 -37.245 1.00 92.94 105 ASN A N 1
ATOM 810 C CA . ASN A 1 105 ? 9.433 3.724 -38.415 1.00 92.94 105 ASN A CA 1
ATOM 811 C C . ASN A 1 105 ? 10.863 3.235 -38.108 1.00 92.94 105 ASN A C 1
ATOM 813 O O . ASN A 1 105 ? 11.704 3.228 -39.004 1.00 92.94 105 ASN A O 1
ATOM 817 N N . GLY A 1 106 ? 11.147 2.828 -36.864 1.00 90.75 106 GLY A N 1
ATOM 818 C CA . GLY A 1 106 ? 12.456 2.350 -36.424 1.00 90.75 106 GLY A CA 1
ATOM 819 C C . GLY A 1 106 ? 13.435 3.439 -35.972 1.00 90.75 106 GLY A C 1
ATOM 820 O O . GLY A 1 106 ? 14.604 3.127 -35.752 1.00 90.75 106 GLY A O 1
ATOM 821 N N . ASN A 1 107 ? 13.005 4.696 -35.809 1.00 93.31 107 ASN A N 1
ATOM 822 C CA . ASN A 1 107 ? 13.864 5.769 -35.292 1.00 93.31 107 ASN A CA 1
ATOM 823 C C . ASN A 1 107 ? 13.853 5.799 -33.761 1.00 93.31 107 ASN A C 1
ATOM 825 O O . ASN A 1 107 ? 12.806 5.609 -33.143 1.00 93.31 107 ASN A O 1
ATOM 829 N N . GLN A 1 108 ? 14.994 6.102 -33.135 1.00 94.50 108 GLN A N 1
ATOM 830 C CA . GLN A 1 108 ? 15.072 6.201 -31.678 1.00 94.50 108 GLN A CA 1
ATOM 831 C C . GLN A 1 108 ? 14.332 7.436 -31.150 1.00 94.50 108 GLN A C 1
ATOM 833 O O . GLN A 1 108 ? 14.584 8.571 -31.566 1.00 94.50 108 GLN A O 1
ATOM 838 N N . LEU A 1 109 ? 13.442 7.210 -30.185 1.00 94.44 109 LEU A N 1
ATOM 839 C CA . LEU A 1 109 ? 12.721 8.270 -29.498 1.00 94.44 109 LEU A CA 1
ATOM 840 C C . LEU A 1 109 ? 13.644 9.047 -28.557 1.00 94.44 109 LEU A C 1
ATOM 842 O O . LEU A 1 109 ? 14.590 8.509 -27.983 1.00 94.44 109 LEU A O 1
ATOM 846 N N . HIS A 1 110 ? 13.321 10.318 -28.364 1.00 94.38 110 HIS A N 1
ATOM 847 C CA . HIS A 1 110 ? 13.972 11.205 -27.411 1.00 94.38 110 HIS A CA 1
ATOM 848 C C . HIS A 1 110 ? 12.918 11.973 -26.612 1.00 94.38 110 HIS A C 1
ATOM 850 O O . HIS A 1 110 ? 11.770 12.119 -27.039 1.00 94.38 110 HIS A O 1
ATOM 856 N N . ASP A 1 111 ? 13.298 12.438 -25.426 1.00 92.38 111 ASP A N 1
ATOM 857 C CA . ASP A 1 111 ? 12.465 13.330 -24.631 1.00 92.38 111 ASP A CA 1
ATOM 858 C C . ASP A 1 111 ? 12.389 14.737 -25.248 1.00 92.38 111 ASP A C 1
ATOM 860 O O . ASP A 1 111 ? 13.047 15.070 -26.235 1.00 92.38 111 ASP A O 1
ATOM 864 N N . ARG A 1 112 ? 11.601 15.616 -24.625 1.00 93.25 112 ARG A N 1
ATOM 865 C CA . ARG A 1 112 ? 11.440 17.011 -25.066 1.00 93.25 112 ARG A CA 1
ATOM 866 C C . ARG A 1 112 ? 12.733 17.843 -25.064 1.00 93.25 112 ARG A C 1
ATOM 868 O O . ARG A 1 112 ? 12.711 18.966 -25.561 1.00 93.25 112 ARG A O 1
ATOM 875 N N . TYR A 1 113 ? 13.801 17.346 -24.445 1.00 94.00 113 TYR A N 1
ATOM 876 C CA . TYR A 1 113 ? 15.108 17.992 -24.339 1.00 94.00 113 TYR A CA 1
ATOM 877 C C . TYR A 1 113 ? 16.134 17.393 -25.313 1.00 94.00 113 TYR A C 1
ATOM 879 O O . TYR A 1 113 ? 17.277 17.841 -25.335 1.00 94.00 113 TYR A O 1
ATOM 887 N N . GLY A 1 114 ? 15.737 16.415 -26.136 1.00 90.50 114 GLY A N 1
ATOM 888 C CA . GLY A 1 114 ? 16.627 15.738 -27.079 1.00 90.50 114 GLY A CA 1
ATOM 889 C C . GLY A 1 114 ? 17.413 14.575 -26.468 1.00 90.50 114 GLY A C 1
ATOM 890 O O . GLY A 1 114 ? 18.307 14.043 -27.123 1.00 90.50 114 GLY A O 1
ATOM 891 N N . THR A 1 115 ? 17.098 14.153 -25.240 1.00 93.00 115 THR A N 1
ATOM 892 C CA . THR A 1 115 ? 17.744 12.999 -24.601 1.00 93.00 115 THR A CA 1
ATOM 893 C C . THR A 1 115 ? 17.123 11.709 -25.117 1.00 93.00 115 THR A C 1
ATOM 895 O O . THR A 1 115 ? 15.920 11.501 -24.972 1.00 93.00 115 THR A O 1
ATOM 898 N N . TYR A 1 116 ? 17.931 10.819 -25.690 1.00 93.38 116 TYR A N 1
ATOM 899 C CA . TYR A 1 116 ? 17.460 9.531 -26.193 1.00 93.38 116 TYR A CA 1
ATOM 900 C C . TYR A 1 116 ? 16.845 8.643 -25.103 1.00 93.38 116 TYR A C 1
ATOM 902 O O . TYR A 1 116 ? 17.378 8.515 -23.999 1.00 93.38 116 TYR A O 1
ATOM 910 N N . LEU A 1 117 ? 15.731 7.998 -25.449 1.00 94.06 117 LEU A N 1
ATOM 911 C CA . LEU A 1 117 ? 14.995 7.090 -24.580 1.00 94.06 117 LEU A CA 1
ATOM 912 C C . LEU A 1 117 ? 15.475 5.647 -24.764 1.00 94.06 117 LEU A C 1
ATOM 914 O O . LEU A 1 117 ? 15.756 5.192 -25.878 1.00 94.06 117 LEU A O 1
ATOM 918 N N . PHE A 1 118 ? 15.514 4.923 -23.649 1.00 95.31 118 PHE A N 1
ATOM 919 C CA . PHE A 1 118 ? 15.885 3.512 -23.571 1.00 95.31 118 PHE A CA 1
ATOM 920 C C . PHE A 1 118 ? 14.799 2.724 -22.840 1.00 95.31 118 PHE A C 1
ATOM 922 O O . PHE A 1 118 ? 14.084 3.277 -21.998 1.00 95.31 118 PHE A O 1
ATOM 929 N N . GLU A 1 119 ? 14.658 1.441 -23.176 1.00 94.94 119 GLU A N 1
ATOM 930 C CA . GLU A 1 119 ? 13.782 0.536 -22.441 1.00 94.94 119 GLU A CA 1
ATOM 931 C C . GLU A 1 119 ? 14.218 0.491 -20.976 1.00 94.94 119 GLU A C 1
ATOM 933 O O . GLU A 1 119 ? 15.405 0.381 -20.661 1.00 94.94 119 GLU A O 1
ATOM 938 N N . MET A 1 120 ? 13.241 0.553 -20.077 1.00 94.00 120 MET A N 1
ATOM 939 C CA . MET A 1 120 ? 13.469 0.480 -18.641 1.00 94.00 120 MET A CA 1
ATOM 940 C C . MET A 1 120 ? 12.897 -0.826 -18.103 1.00 94.00 120 MET A C 1
ATOM 942 O O . MET A 1 120 ? 11.807 -1.249 -18.491 1.00 94.00 120 MET A O 1
ATOM 946 N N . GLU A 1 121 ? 13.606 -1.438 -17.168 1.00 94.19 121 GLU A N 1
ATOM 947 C CA . GLU A 1 121 ? 13.140 -2.597 -16.420 1.00 94.19 121 GLU A CA 1
ATOM 948 C C . GLU A 1 121 ? 13.157 -2.325 -14.916 1.00 94.19 121 GLU A C 1
ATOM 950 O O . GLU A 1 121 ? 13.942 -1.525 -14.404 1.00 94.19 121 GLU A O 1
ATOM 955 N N . LYS A 1 122 ? 12.252 -2.992 -14.197 1.00 93.75 122 LYS A N 1
ATOM 956 C CA . LYS A 1 122 ? 12.161 -2.919 -12.740 1.00 93.75 122 LYS A CA 1
ATOM 957 C C . LYS A 1 122 ? 12.969 -4.059 -12.138 1.00 93.75 122 LYS A C 1
ATOM 959 O O . LYS A 1 122 ? 12.547 -5.211 -12.213 1.00 93.75 122 LYS A O 1
ATOM 964 N N . VAL A 1 123 ? 14.089 -3.731 -11.506 1.00 93.69 123 VAL A N 1
ATOM 965 C CA . VAL A 1 123 ? 14.960 -4.708 -10.842 1.00 93.69 123 VAL A CA 1
ATOM 966 C C . VAL A 1 123 ? 14.889 -4.553 -9.331 1.00 93.69 123 VAL A C 1
ATOM 968 O O . VAL A 1 123 ? 14.769 -3.445 -8.806 1.00 93.69 123 VAL A O 1
ATOM 971 N N . ARG A 1 124 ? 14.961 -5.680 -8.620 1.00 94.00 124 ARG A N 1
ATOM 972 C CA . ARG A 1 124 ? 15.090 -5.706 -7.162 1.00 94.00 124 ARG A CA 1
ATOM 973 C C . ARG A 1 124 ? 16.556 -5.499 -6.802 1.00 94.00 124 ARG A C 1
ATOM 975 O O . ARG A 1 124 ? 17.388 -6.337 -7.132 1.00 94.00 124 ARG A O 1
ATOM 982 N N . VAL A 1 125 ? 16.848 -4.398 -6.122 1.00 93.25 125 VAL A N 1
ATOM 983 C CA . VAL A 1 125 ? 18.190 -4.034 -5.664 1.00 93.25 125 VAL A CA 1
ATOM 984 C C . VAL A 1 125 ? 18.260 -4.223 -4.156 1.00 93.25 125 VAL A C 1
ATOM 986 O O . VAL A 1 125 ? 17.422 -3.699 -3.422 1.00 93.25 125 VAL A O 1
ATOM 989 N N . GLU A 1 126 ? 19.241 -5.001 -3.705 1.00 95.62 126 GLU A N 1
ATOM 990 C CA . GLU A 1 126 ? 19.587 -5.158 -2.291 1.00 95.62 126 GLU A CA 1
ATOM 991 C C . GLU A 1 126 ? 20.074 -3.822 -1.722 1.00 95.62 126 GLU A C 1
ATOM 993 O O . GLU A 1 126 ? 20.918 -3.156 -2.325 1.00 95.62 126 GLU A O 1
ATOM 998 N N . ILE A 1 127 ? 19.583 -3.443 -0.545 1.00 94.69 127 ILE A N 1
ATOM 999 C CA . ILE A 1 127 ? 20.037 -2.251 0.175 1.00 94.69 127 ILE A CA 1
ATOM 1000 C C . ILE A 1 127 ? 20.406 -2.607 1.617 1.00 94.69 127 ILE A C 1
ATOM 1002 O O . ILE A 1 127 ? 19.861 -3.563 2.179 1.00 94.69 127 ILE A O 1
ATOM 1006 N N . PRO A 1 128 ? 21.291 -1.827 2.267 1.00 96.50 128 PRO A N 1
ATOM 1007 C CA . PRO A 1 128 ? 21.490 -1.941 3.703 1.00 96.50 128 PRO A CA 1
ATOM 1008 C C . PRO A 1 128 ? 20.143 -1.870 4.446 1.00 96.50 128 PRO A C 1
ATOM 1010 O O . PRO A 1 128 ? 19.331 -0.994 4.128 1.00 96.50 128 PRO A O 1
ATOM 1013 N N . PRO A 1 129 ? 19.891 -2.762 5.424 1.00 96.12 129 PRO A N 1
ATOM 1014 C CA . PRO A 1 129 ? 18.626 -2.796 6.145 1.00 96.12 129 PRO A CA 1
ATOM 1015 C C . PRO A 1 129 ? 18.272 -1.433 6.742 1.00 96.12 129 PRO A C 1
ATOM 1017 O O . PRO A 1 129 ? 19.032 -0.869 7.531 1.00 96.12 129 PRO A O 1
ATOM 1020 N N . LYS A 1 130 ? 17.094 -0.915 6.389 1.00 95.81 130 LYS A N 1
ATOM 1021 C CA . LYS A 1 130 ? 16.591 0.377 6.862 1.00 95.81 130 LYS A CA 1
ATOM 1022 C C . LYS A 1 130 ? 15.201 0.217 7.462 1.00 95.81 130 LYS A C 1
ATOM 1024 O O . LYS A 1 130 ? 14.349 -0.463 6.896 1.00 95.81 130 LYS A O 1
ATOM 1029 N N . LEU A 1 131 ? 14.965 0.870 8.598 1.00 94.31 131 LEU A N 1
ATOM 1030 C CA . LEU A 1 131 ? 13.625 0.980 9.168 1.00 94.31 131 LEU A CA 1
ATOM 1031 C C . LEU A 1 131 ? 12.763 1.890 8.283 1.00 94.31 131 LEU A C 1
ATOM 1033 O O . LEU A 1 131 ? 13.139 3.031 8.010 1.00 94.31 131 LEU A O 1
ATOM 1037 N N . GLU A 1 132 ? 11.602 1.397 7.871 1.00 94.50 132 GLU A N 1
ATOM 1038 C CA . GLU A 1 132 ? 10.604 2.154 7.123 1.00 94.50 132 GLU A CA 1
ATOM 1039 C C . GLU A 1 132 ? 9.264 2.132 7.855 1.00 94.50 132 GLU A C 1
ATOM 1041 O O . GLU A 1 132 ? 8.875 1.124 8.449 1.00 94.50 132 GLU A O 1
ATOM 1046 N N . ILE A 1 133 ? 8.573 3.270 7.820 1.00 94.44 133 ILE A N 1
ATOM 1047 C CA . ILE A 1 133 ? 7.248 3.439 8.407 1.00 94.44 133 ILE A CA 1
ATOM 1048 C C . ILE A 1 133 ? 6.238 3.472 7.265 1.00 94.44 133 ILE A C 1
ATOM 1050 O O . ILE A 1 133 ? 6.322 4.334 6.391 1.00 94.44 133 ILE A O 1
ATOM 1054 N N . LYS A 1 134 ? 5.256 2.568 7.295 1.00 95.06 134 LYS A N 1
ATOM 1055 C CA . LYS A 1 134 ? 4.099 2.601 6.394 1.00 95.06 134 LYS A CA 1
ATOM 1056 C C . LYS A 1 134 ? 2.912 3.218 7.107 1.00 95.06 134 LYS A C 1
ATOM 1058 O O . LYS A 1 134 ? 2.577 2.816 8.223 1.00 95.06 134 LYS A O 1
ATOM 1063 N N . HIS A 1 135 ? 2.238 4.137 6.430 1.00 96.88 135 HIS A N 1
ATOM 1064 C CA . HIS A 1 135 ? 0.926 4.608 6.848 1.00 96.88 135 HIS A CA 1
ATOM 1065 C C . HIS A 1 135 ? -0.159 3.767 6.191 1.00 96.88 135 HIS A C 1
ATOM 1067 O O . HIS A 1 135 ? -0.174 3.593 4.970 1.00 96.88 135 HIS A O 1
ATOM 1073 N N . LEU A 1 136 ? -1.049 3.246 7.024 1.00 97.75 136 LEU A N 1
ATOM 1074 C CA . LEU A 1 136 ? -2.175 2.427 6.621 1.00 97.75 136 LEU A CA 1
ATOM 1075 C C . LEU A 1 136 ? -3.475 3.060 7.093 1.00 97.75 136 LEU A C 1
ATOM 1077 O O . LEU A 1 136 ? -3.547 3.684 8.155 1.00 97.75 136 LEU A O 1
ATOM 1081 N N . TYR A 1 137 ? -4.503 2.837 6.296 1.00 97.88 137 TYR A N 1
ATOM 1082 C CA . TYR A 1 137 ? -5.853 3.316 6.499 1.00 97.88 137 TYR A CA 1
ATOM 1083 C C . TYR A 1 137 ? -6.784 2.116 6.484 1.00 97.88 137 TYR A C 1
ATOM 1085 O O . TYR A 1 137 ? -6.557 1.158 5.740 1.00 97.88 137 TYR A O 1
ATOM 1093 N N . ASN A 1 138 ? -7.804 2.151 7.333 1.00 97.12 138 ASN A N 1
ATOM 1094 C CA . ASN A 1 138 ? -8.829 1.126 7.297 1.00 97.12 138 ASN A CA 1
ATOM 1095 C C . ASN A 1 138 ? -9.590 1.238 5.969 1.00 97.12 138 ASN A C 1
ATOM 1097 O O . ASN A 1 138 ? -9.790 2.348 5.471 1.00 97.12 138 ASN A O 1
ATOM 1101 N N . ILE A 1 139 ? -10.017 0.114 5.391 1.00 95.44 139 ILE A N 1
ATOM 1102 C CA . ILE A 1 139 ? -10.763 0.136 4.124 1.00 95.44 139 ILE A CA 1
ATOM 1103 C C . ILE A 1 139 ? -12.052 0.964 4.210 1.00 95.44 139 ILE A C 1
ATOM 1105 O O . ILE A 1 139 ? -12.483 1.516 3.205 1.00 95.44 139 ILE A O 1
ATOM 1109 N N . GLU A 1 140 ? -12.633 1.102 5.405 1.00 94.81 140 GLU A N 1
ATOM 1110 C CA . GLU A 1 140 ? -13.847 1.889 5.644 1.00 94.81 140 GLU A CA 1
ATOM 1111 C C . GLU A 1 140 ? -13.640 3.393 5.407 1.00 94.81 140 GLU A C 1
ATOM 1113 O O . GLU A 1 140 ? -14.611 4.129 5.234 1.00 94.81 140 GLU A O 1
ATOM 1118 N N . CYS A 1 141 ? -12.388 3.858 5.336 1.00 95.00 141 CYS A N 1
ATOM 1119 C CA . CYS A 1 141 ? -12.064 5.231 4.957 1.00 95.00 141 CYS A CA 1
ATOM 1120 C C . CYS A 1 141 ? -12.298 5.520 3.464 1.00 95.00 141 CYS A C 1
ATOM 1122 O O . CYS A 1 141 ? -12.348 6.689 3.087 1.00 95.00 141 CYS A O 1
ATOM 1124 N N . PHE A 1 142 ? -12.418 4.489 2.621 1.00 95.44 142 PHE A N 1
ATOM 1125 C CA . PHE A 1 142 ? -12.500 4.621 1.168 1.00 95.44 142 PHE A CA 1
ATOM 1126 C C . PHE A 1 142 ? -13.887 4.214 0.670 1.00 95.44 142 PHE A C 1
ATOM 1128 O O . PHE A 1 142 ? -14.311 3.069 0.822 1.00 95.44 142 PHE A O 1
ATOM 1135 N N . LYS A 1 143 ? -14.590 5.142 0.022 1.00 93.88 143 LYS A N 1
ATOM 1136 C CA . LYS A 1 143 ? -15.900 4.902 -0.597 1.00 93.88 143 LYS A CA 1
ATOM 1137 C C . LYS A 1 143 ? -15.772 4.497 -2.058 1.00 93.88 143 LYS A C 1
ATOM 1139 O O . LYS A 1 143 ? -16.667 3.837 -2.575 1.00 93.88 143 LYS A O 1
ATOM 1144 N N . SER A 1 144 ? -14.695 4.913 -2.726 1.00 92.62 144 SER A N 1
ATOM 1145 C CA . SER A 1 144 ? -14.497 4.663 -4.158 1.00 92.62 144 SER A CA 1
ATOM 1146 C C . SER A 1 144 ? -13.851 3.312 -4.475 1.00 92.62 144 SER A C 1
ATOM 1148 O O . SER A 1 144 ? -13.833 2.912 -5.637 1.00 92.62 144 SER A O 1
ATOM 1150 N N . LEU A 1 145 ? -13.324 2.600 -3.472 1.00 91.38 145 LEU A N 1
ATOM 1151 C CA . LEU A 1 145 ? -12.673 1.311 -3.692 1.00 91.38 145 LEU A CA 1
ATOM 1152 C C . LEU A 1 145 ? -13.670 0.240 -4.143 1.00 91.38 145 LEU A C 1
ATOM 1154 O O . LEU A 1 145 ? -14.660 -0.050 -3.470 1.00 91.38 145 LEU A O 1
ATOM 1158 N N . ASP A 1 146 ? -13.340 -0.416 -5.254 1.00 87.44 146 ASP A N 1
ATOM 1159 C CA . ASP A 1 146 ? -14.049 -1.602 -5.717 1.00 87.44 146 ASP A CA 1
ATOM 1160 C C . ASP A 1 146 ? -13.743 -2.792 -4.796 1.00 87.44 146 ASP A C 1
ATOM 1162 O O . ASP A 1 146 ? -12.639 -3.347 -4.792 1.00 87.44 146 ASP A O 1
ATOM 1166 N N . GLN A 1 147 ? -14.751 -3.205 -4.026 1.00 85.62 147 GLN A N 1
ATOM 1167 C CA . GLN A 1 147 ? -14.630 -4.301 -3.068 1.00 85.62 147 GLN A CA 1
ATOM 1168 C C . GLN A 1 147 ? -14.296 -5.644 -3.728 1.00 85.62 147 GLN A C 1
ATOM 1170 O O . GLN A 1 147 ? -13.699 -6.499 -3.077 1.00 85.62 147 GLN A O 1
ATOM 1175 N N . THR A 1 148 ? -14.614 -5.835 -5.013 1.00 87.69 148 THR A N 1
ATOM 1176 C CA . THR A 1 148 ? -14.311 -7.085 -5.733 1.00 87.69 148 THR A CA 1
ATOM 1177 C C . THR A 1 148 ? -12.816 -7.270 -5.996 1.00 87.69 148 THR A C 1
ATOM 1179 O O . THR A 1 148 ? -12.355 -8.390 -6.215 1.00 87.69 148 THR A O 1
ATOM 1182 N N . ARG A 1 149 ? -12.040 -6.180 -5.940 1.00 89.56 149 ARG A N 1
ATOM 1183 C CA . ARG A 1 149 ? -10.584 -6.185 -6.133 1.00 89.56 149 ARG A CA 1
ATOM 1184 C C . ARG A 1 149 ? -9.809 -6.361 -4.827 1.00 89.56 149 ARG A C 1
ATOM 1186 O O . ARG A 1 149 ? -8.590 -6.532 -4.869 1.00 89.56 149 ARG A O 1
ATOM 1193 N N . LEU A 1 150 ? -10.492 -6.318 -3.681 1.00 91.88 150 LEU A N 1
ATOM 1194 C CA . LEU A 1 150 ? -9.888 -6.549 -2.373 1.00 91.88 150 LEU A CA 1
ATOM 1195 C C . LEU A 1 150 ? -9.655 -8.044 -2.168 1.00 91.88 150 LEU A C 1
ATOM 1197 O O . LEU A 1 150 ? -10.545 -8.872 -2.366 1.00 91.88 150 LEU A O 1
ATOM 1201 N N . LYS A 1 151 ? -8.452 -8.398 -1.727 1.00 92.69 151 LYS A N 1
ATOM 1202 C CA . LYS A 1 151 ? -8.128 -9.771 -1.359 1.00 92.69 151 LYS A CA 1
ATOM 1203 C C . LYS A 1 151 ? -8.641 -10.057 0.051 1.00 92.69 151 LYS A C 1
ATOM 1205 O O . LYS A 1 151 ? -8.435 -9.231 0.944 1.00 92.69 151 LYS A O 1
ATOM 1210 N N . PRO A 1 152 ? -9.286 -11.213 0.280 1.00 91.25 152 PRO A N 1
ATOM 1211 C CA . PRO A 1 152 ? -9.643 -11.640 1.625 1.00 91.25 152 PRO A CA 1
ATOM 1212 C C . PRO A 1 152 ? -8.386 -11.989 2.432 1.00 91.25 152 PRO A C 1
ATOM 1214 O O . PRO A 1 152 ? -7.313 -12.208 1.868 1.00 91.25 152 PRO A O 1
ATOM 1217 N N . LEU A 1 153 ? -8.540 -12.072 3.755 1.00 89.69 153 LEU A N 1
ATOM 1218 C CA . LEU A 1 153 ? -7.507 -12.609 4.638 1.00 89.69 153 LEU A CA 1
ATOM 1219 C C . LEU A 1 153 ? -7.138 -14.034 4.200 1.00 89.69 153 LEU A C 1
ATOM 1221 O O . LEU A 1 153 ? -8.003 -14.909 4.122 1.00 89.69 153 LEU A O 1
ATOM 1225 N N . ASP A 1 154 ? -5.853 -14.264 3.943 1.00 86.75 154 ASP A N 1
ATOM 1226 C CA . ASP A 1 154 ? -5.346 -15.586 3.601 1.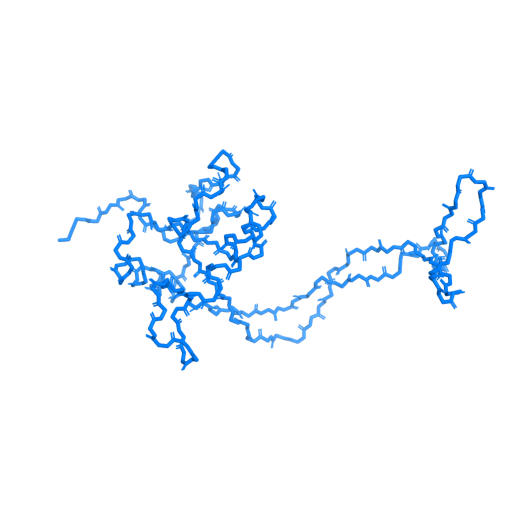00 86.75 154 ASP A CA 1
ATOM 1227 C C . ASP A 1 154 ? -5.446 -16.528 4.810 1.00 86.75 154 ASP A C 1
ATOM 1229 O O . ASP A 1 154 ? -4.876 -16.288 5.874 1.00 86.75 154 ASP A O 1
ATOM 1233 N N . SER A 1 155 ? -6.154 -17.641 4.613 1.00 72.50 155 SER A N 1
ATOM 1234 C CA . SER A 1 155 ? -6.333 -18.724 5.587 1.00 72.50 155 SER A CA 1
ATOM 1235 C C . SER A 1 155 ? -5.032 -19.362 6.090 1.00 72.50 155 SER A C 1
ATOM 1237 O O . SER A 1 155 ? -5.049 -20.028 7.123 1.00 72.50 155 SER A O 1
ATOM 1239 N N . LYS A 1 156 ? -3.917 -19.191 5.363 1.00 67.56 156 LYS A N 1
ATOM 1240 C CA . LYS A 1 156 ? -2.602 -19.750 5.717 1.00 67.56 156 LYS A CA 1
ATOM 1241 C C . LYS A 1 156 ? -1.701 -18.789 6.503 1.00 67.56 156 LYS A C 1
ATOM 1243 O O . LYS A 1 156 ? -0.578 -19.176 6.827 1.00 67.56 156 LYS A O 1
ATOM 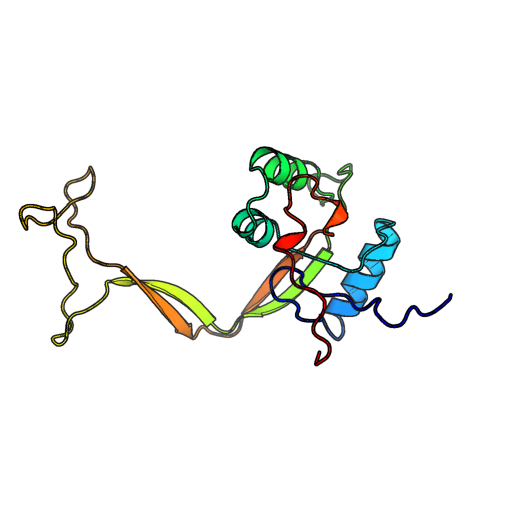1248 N N . SER A 1 157 ? -2.157 -17.559 6.764 1.00 55.28 157 SER A N 1
ATOM 1249 C CA . SER A 1 157 ? -1.409 -16.552 7.538 1.00 55.28 157 SER A CA 1
ATOM 1250 C C . SER A 1 157 ? -1.489 -16.760 9.051 1.00 55.28 157 SER A C 1
ATOM 1252 O O . SER A 1 157 ? -2.505 -17.285 9.557 1.00 55.28 157 SER A O 1
#

pLDDT: mean 91.17, std 10.55, range [36.56, 97.88]

Secondary structure (DSSP, 8-state):
----TT---EETTT-PBP-HHHHHHHHHHHHHTT-S--EEE-HHHHHHTT--HHHHHHHHHTB-SSS-TT-SB--EEEEEEEEEEEEEEE-B-TTSPBPBPB-TTSPBPB-TTSPBPB-EEEEEEEEEEEEEEEEEEEGGG-SS--GGGSPPPPTT-

InterPro domains:
  IPR013610 ArdC, N-terminal ssDNA binding domain [PF08401] (8-52)

Organism: NCBI:txid710394

Radius of gyration: 20.69 Å; chains: 1; bounding box: 42×39×63 Å

Foldseek 3Di:
DDDDPQQFQDEQLVLEGDDDPLRVQLVVLCVVLVPPHSYKYALVSQVVLPFDPVLSVLLVVLEPDPVRPNRSFYKGKDKDKDFKDWDWDFDADPVRHGAFDADPVGHGDDPPVRHTDTDIDTDIGTDDIDMDITIMGHCVSTPRGDPVSTHHNDPVD